Protein AF-A0A061QXU3-F1 (afdb_monomer_lite)

pLDDT: mean 83.81, std 18.17, range [38.38, 96.19]

Sequence (125 aa):
MAELNRQRYVFFTENDQVVSIDQMQPNDPKYVNGDLWGIDKINAPTAWETTTGSDGVVVCVIDTGVDYTHEDLATNMWFNPGETGTDENGNDKSTNGIDDDGNGYIDDVHGINAITGSGDPMDDN

Organism: NCBI:txid582737

Structure (mmCIF, N/CA/C/O backbone):
data_AF-A0A061QXU3-F1
#
_entry.id   AF-A0A061QXU3-F1
#
loop_
_atom_site.group_PDB
_atom_site.id
_atom_site.type_symbol
_atom_site.label_atom_id
_atom_site.label_alt_id
_atom_site.label_comp_id
_atom_site.label_asym_id
_atom_site.label_entity_id
_atom_site.label_seq_id
_atom_site.pdbx_PDB_ins_code
_atom_site.Cartn_x
_atom_site.Cartn_y
_atom_site.Cartn_z
_atom_site.occupancy
_atom_site.B_iso_or_equiv
_atom_site.auth_seq_id
_atom_site.auth_comp_id
_atom_site.auth_asym_id
_atom_site.auth_atom_id
_atom_site.pdbx_PDB_model_num
ATOM 1 N N . MET A 1 1 ? 57.840 15.267 -3.525 1.00 43.97 1 MET A N 1
ATOM 2 C CA . MET A 1 1 ? 58.734 16.395 -3.182 1.00 43.97 1 MET A CA 1
ATOM 3 C C . MET A 1 1 ? 57.850 17.636 -3.223 1.00 43.97 1 MET A C 1
ATOM 5 O O . MET A 1 1 ? 57.335 17.897 -4.292 1.00 43.97 1 MET A O 1
ATOM 9 N N . ALA A 1 2 ? 57.519 18.371 -2.171 1.00 38.38 2 ALA A N 1
ATOM 10 C CA . ALA A 1 2 ? 58.003 18.466 -0.803 1.00 38.38 2 ALA A CA 1
ATOM 11 C C . ALA A 1 2 ? 56.925 19.209 0.025 1.00 38.38 2 ALA A C 1
ATOM 13 O O . ALA A 1 2 ? 56.128 19.926 -0.568 1.00 38.38 2 ALA A O 1
ATOM 14 N N . GLU A 1 3 ? 56.975 19.048 1.356 1.00 39.56 3 GLU A N 1
ATOM 15 C CA . GLU A 1 3 ? 56.388 19.937 2.389 1.00 39.56 3 GLU A CA 1
ATOM 16 C C . GLU A 1 3 ? 54.842 20.050 2.432 1.00 39.56 3 GLU A C 1
ATOM 18 O O . GLU A 1 3 ? 54.182 20.249 1.431 1.00 39.56 3 GLU A O 1
ATOM 23 N N . LEU A 1 4 ? 54.128 19.911 3.552 1.00 43.03 4 LEU A N 1
ATOM 24 C CA . LEU A 1 4 ? 54.433 20.176 4.954 1.00 43.03 4 LEU A CA 1
ATOM 25 C C . LEU A 1 4 ? 53.676 19.191 5.860 1.00 43.03 4 LEU A C 1
ATOM 27 O O . LEU A 1 4 ? 52.452 19.103 5.838 1.00 43.03 4 LEU A O 1
ATOM 31 N N . ASN A 1 5 ? 54.424 18.532 6.740 1.00 46.28 5 ASN A N 1
ATOM 32 C CA . ASN A 1 5 ? 53.918 17.791 7.887 1.00 46.28 5 ASN A CA 1
ATOM 33 C C . ASN A 1 5 ? 54.100 18.666 9.136 1.00 46.28 5 ASN A C 1
ATOM 35 O O . ASN A 1 5 ? 55.221 18.746 9.643 1.00 46.28 5 ASN A O 1
ATOM 39 N N . ARG A 1 6 ? 53.049 19.362 9.606 1.00 48.66 6 ARG A N 1
ATOM 40 C CA . ARG A 1 6 ? 53.056 19.998 10.942 1.00 48.66 6 ARG A CA 1
ATOM 41 C C . ARG A 1 6 ? 51.694 20.478 11.467 1.00 48.66 6 ARG A C 1
ATOM 43 O O . ARG A 1 6 ? 51.595 21.595 11.958 1.00 48.66 6 ARG A O 1
ATOM 50 N N . GLN A 1 7 ? 50.670 19.624 11.486 1.00 44.69 7 GLN A N 1
ATOM 51 C CA . GLN A 1 7 ? 49.559 19.789 12.436 1.00 44.69 7 GLN A CA 1
ATOM 52 C C . GLN A 1 7 ? 49.122 18.437 13.004 1.00 44.69 7 GLN A C 1
ATOM 54 O O . GLN A 1 7 ? 48.832 17.487 12.287 1.00 44.69 7 GLN A O 1
ATOM 59 N N . ARG A 1 8 ? 49.124 18.351 14.334 1.00 52.28 8 ARG A N 1
ATOM 60 C CA . ARG A 1 8 ? 48.820 17.153 15.120 1.00 52.28 8 ARG A CA 1
ATOM 61 C C . ARG A 1 8 ? 47.299 17.012 15.297 1.00 52.28 8 ARG A C 1
ATOM 63 O O . ARG A 1 8 ? 46.863 17.049 16.431 1.00 52.28 8 ARG A O 1
ATOM 70 N N . TYR A 1 9 ? 46.527 16.924 14.205 1.00 45.25 9 TYR A N 1
ATOM 71 C CA . TYR A 1 9 ? 45.075 16.623 14.189 1.00 45.25 9 TYR A CA 1
ATOM 72 C C . TYR A 1 9 ? 44.587 16.145 12.802 1.00 45.25 9 TYR A C 1
ATOM 74 O O . TYR A 1 9 ? 43.531 16.555 12.338 1.00 45.25 9 TYR A O 1
ATOM 82 N N . VAL A 1 10 ? 45.345 15.291 12.108 1.00 46.50 10 VAL A N 1
ATOM 83 C CA . VAL A 1 10 ? 44.857 14.659 10.866 1.00 46.50 10 VAL A CA 1
ATOM 84 C C . VAL A 1 10 ? 44.747 13.159 11.108 1.00 46.50 10 VAL A C 1
ATOM 86 O O . VAL A 1 10 ? 45.726 12.424 10.992 1.00 46.50 10 VAL A O 1
ATOM 89 N N . PHE A 1 11 ? 43.560 12.719 11.519 1.00 49.88 11 PHE A N 1
ATOM 90 C CA . PHE A 1 11 ? 43.185 11.310 11.531 1.00 49.88 11 PHE A CA 1
ATOM 91 C C . PHE A 1 11 ? 42.543 11.029 10.173 1.00 49.88 11 PHE A C 1
ATOM 93 O O . PHE A 1 11 ? 41.385 11.352 9.979 1.00 49.88 11 PHE A O 1
ATOM 100 N N . PHE A 1 12 ? 43.358 10.502 9.255 1.00 53.59 12 PHE A N 1
ATOM 101 C CA . PHE A 1 12 ? 43.073 10.161 7.854 1.00 53.59 12 PHE A CA 1
ATOM 102 C C . PHE A 1 12 ? 42.629 11.311 6.920 1.00 53.59 12 PHE A C 1
ATOM 104 O O . PHE A 1 12 ? 42.069 12.323 7.322 1.00 53.59 12 PHE A O 1
ATOM 111 N N . THR A 1 13 ? 42.975 11.166 5.642 1.00 46.00 13 THR A N 1
ATOM 112 C CA . THR A 1 13 ? 42.437 11.943 4.519 1.00 46.00 13 THR A CA 1
ATOM 113 C C . THR A 1 13 ? 41.757 10.922 3.622 1.00 46.00 13 THR A C 1
ATOM 115 O O . THR A 1 13 ? 42.398 9.982 3.153 1.00 46.00 13 THR A O 1
ATOM 118 N N . GLU A 1 14 ? 40.449 11.063 3.450 1.00 54.66 14 GLU A N 1
ATOM 119 C CA . GLU A 1 14 ? 39.708 10.416 2.371 1.00 54.66 14 GLU A CA 1
ATOM 120 C C . GLU A 1 14 ? 40.027 11.143 1.066 1.00 54.66 14 GLU A C 1
ATOM 122 O O . GLU A 1 14 ? 40.187 12.366 1.049 1.00 54.66 14 GLU A O 1
ATOM 127 N N . ASN A 1 15 ? 40.164 10.387 -0.023 1.00 55.31 15 ASN A N 1
ATOM 128 C CA . ASN A 1 15 ? 40.096 10.985 -1.349 1.00 55.31 15 ASN A CA 1
ATOM 129 C C . ASN A 1 15 ? 38.658 11.437 -1.582 1.00 55.31 15 ASN A C 1
ATOM 131 O O . ASN A 1 15 ? 37.737 10.649 -1.367 1.00 55.31 15 ASN A O 1
ATOM 135 N N . ASP A 1 16 ? 38.501 12.663 -2.071 1.00 43.09 16 ASP A N 1
ATOM 136 C CA . ASP A 1 16 ? 37.228 13.181 -2.556 1.00 43.09 16 ASP A CA 1
ATOM 137 C C . ASP A 1 16 ? 36.694 12.229 -3.634 1.00 43.09 16 ASP A C 1
ATOM 139 O O . ASP A 1 16 ? 37.295 12.055 -4.701 1.00 43.09 16 ASP A O 1
ATOM 143 N N . GLN A 1 17 ? 35.628 11.505 -3.303 1.00 47.97 17 GLN A N 1
ATOM 144 C CA . GLN A 1 17 ? 34.941 10.657 -4.260 1.00 47.97 17 GLN A CA 1
ATOM 145 C C . GLN A 1 17 ? 34.064 11.589 -5.086 1.00 47.97 17 GLN A C 1
ATOM 147 O O . GLN A 1 17 ? 33.137 12.203 -4.563 1.00 47.97 17 GLN A O 1
ATOM 152 N N . VAL A 1 18 ? 34.332 11.677 -6.389 1.00 46.84 18 VAL A N 1
ATOM 153 C CA . VAL A 1 18 ? 33.331 12.201 -7.316 1.00 46.84 18 VAL A CA 1
ATOM 154 C C . VAL A 1 18 ? 32.140 11.255 -7.222 1.00 46.84 18 VAL A C 1
ATOM 156 O O . VAL A 1 18 ? 32.175 10.158 -7.777 1.00 46.84 18 VAL A O 1
ATOM 159 N N . VAL A 1 19 ? 31.106 11.659 -6.487 1.00 46.25 19 VAL A N 1
ATOM 160 C CA . VAL A 1 19 ? 29.805 10.998 -6.534 1.00 46.25 19 VAL A CA 1
ATOM 161 C C . VAL A 1 19 ? 29.275 11.275 -7.933 1.00 46.25 19 VAL A C 1
ATOM 163 O O . VAL A 1 19 ? 28.827 12.380 -8.243 1.00 46.25 19 VAL A O 1
ATOM 166 N N . SER A 1 20 ? 29.429 10.301 -8.829 1.00 44.97 20 SER A N 1
ATOM 167 C CA . SER A 1 20 ? 28.693 10.307 -10.084 1.00 44.97 20 SER A CA 1
ATOM 168 C C . SER A 1 20 ? 27.220 10.368 -9.723 1.00 44.97 20 SER A C 1
ATOM 170 O O . SER A 1 20 ? 26.795 9.598 -8.864 1.00 44.97 20 SER A O 1
ATOM 172 N N . ILE A 1 21 ? 26.472 11.277 -10.353 1.00 43.22 21 ILE A N 1
ATOM 173 C CA . ILE A 1 21 ? 25.007 11.264 -10.333 1.00 43.22 21 ILE A CA 1
ATOM 174 C C . ILE A 1 21 ? 24.547 9.811 -10.425 1.00 43.22 21 ILE A C 1
ATOM 176 O O . ILE A 1 21 ? 24.875 9.125 -11.395 1.00 43.22 21 ILE A O 1
ATOM 180 N N . ASP A 1 22 ? 23.940 9.337 -9.342 1.00 48.66 22 ASP A N 1
ATOM 181 C CA . ASP A 1 22 ? 23.573 7.944 -9.155 1.00 48.66 22 ASP A CA 1
ATOM 182 C C . ASP A 1 22 ? 22.741 7.552 -10.373 1.00 48.66 22 ASP A C 1
ATOM 184 O O . ASP A 1 22 ? 21.663 8.101 -10.615 1.00 48.66 22 ASP A O 1
ATOM 188 N N . GLN A 1 23 ? 23.300 6.705 -11.238 1.00 51.69 23 GLN A N 1
ATOM 189 C CA . GLN A 1 23 ? 22.469 6.027 -12.213 1.00 51.69 23 GLN A CA 1
ATOM 190 C C . GLN A 1 23 ? 21.498 5.258 -11.337 1.00 51.69 23 GLN A C 1
ATOM 192 O O . GLN A 1 23 ? 21.939 4.396 -10.584 1.00 51.69 23 GLN A O 1
ATOM 197 N N . MET A 1 24 ? 20.223 5.634 -11.362 1.00 61.75 24 MET A N 1
ATOM 198 C CA . MET A 1 24 ? 19.187 4.972 -10.591 1.00 61.75 24 MET A CA 1
ATOM 199 C C . MET A 1 24 ? 19.123 3.516 -11.064 1.00 61.75 24 MET A C 1
ATOM 201 O O . MET A 1 24 ? 18.480 3.182 -12.058 1.00 61.75 24 MET A O 1
ATOM 205 N N . GLN A 1 25 ? 19.918 2.668 -10.428 1.00 72.75 25 GLN A N 1
ATOM 206 C CA . GLN A 1 25 ? 20.113 1.275 -10.778 1.00 72.75 25 GLN A CA 1
ATOM 207 C C . GLN A 1 25 ? 19.682 0.472 -9.559 1.00 72.75 25 GLN A C 1
ATOM 209 O O . GLN A 1 25 ? 20.271 0.645 -8.489 1.00 72.75 25 GLN A O 1
ATOM 214 N N . PRO A 1 26 ? 18.647 -0.375 -9.689 1.00 86.25 26 PRO A N 1
ATOM 215 C CA . PRO A 1 26 ? 18.225 -1.233 -8.597 1.00 86.25 26 PRO A CA 1
ATOM 216 C C . PRO A 1 26 ? 19.406 -2.048 -8.064 1.00 86.25 26 PRO A C 1
ATOM 218 O O . PRO A 1 26 ? 20.154 -2.664 -8.824 1.00 86.25 26 PRO A O 1
ATOM 221 N N . ASN A 1 27 ? 19.565 -2.046 -6.746 1.00 90.06 27 ASN A N 1
ATOM 222 C CA . ASN A 1 27 ? 20.604 -2.793 -6.039 1.00 90.06 27 ASN A CA 1
ATOM 223 C C . ASN A 1 27 ? 20.149 -4.207 -5.632 1.00 90.06 27 ASN A C 1
ATOM 225 O O . ASN A 1 27 ? 20.910 -4.927 -4.984 1.00 90.06 27 ASN A O 1
ATOM 229 N N . ASP A 1 28 ? 18.934 -4.607 -6.013 1.00 90.31 28 ASP A N 1
ATOM 230 C CA . ASP A 1 28 ? 18.402 -5.945 -5.778 1.00 90.31 28 ASP A CA 1
ATOM 231 C C . ASP A 1 28 ? 19.288 -7.013 -6.465 1.00 90.31 28 ASP A C 1
ATOM 233 O O . ASP A 1 28 ? 19.541 -6.925 -7.674 1.00 90.31 28 ASP A O 1
ATOM 237 N N . PRO A 1 29 ? 19.764 -8.052 -5.748 1.00 93.88 29 PRO A N 1
ATOM 238 C CA . PRO A 1 29 ? 20.645 -9.067 -6.327 1.00 93.88 29 PRO A CA 1
ATOM 239 C C . PRO A 1 29 ? 20.055 -9.827 -7.524 1.00 93.88 29 PRO A C 1
ATOM 241 O O . PRO A 1 29 ? 20.804 -10.218 -8.420 1.00 93.88 29 PRO A O 1
ATOM 244 N N . LYS A 1 30 ? 18.736 -10.054 -7.563 1.00 93.69 30 LYS A N 1
ATOM 245 C CA . LYS A 1 30 ? 18.045 -10.725 -8.678 1.00 93.69 30 LYS A CA 1
ATOM 246 C C . LYS A 1 30 ? 17.883 -9.794 -9.874 1.00 93.69 30 LYS A C 1
ATOM 248 O O . LYS A 1 30 ? 17.915 -10.269 -11.009 1.00 93.69 30 LYS A O 1
ATOM 253 N N . TYR A 1 31 ? 17.753 -8.488 -9.647 1.00 91.44 31 TYR A N 1
ATOM 254 C CA . TYR A 1 31 ? 17.865 -7.506 -10.724 1.00 91.44 31 TYR A CA 1
ATOM 255 C C . TYR A 1 31 ? 19.283 -7.514 -11.315 1.00 91.44 31 TYR A C 1
ATOM 257 O O . TYR A 1 31 ? 19.451 -7.726 -12.514 1.00 91.44 31 TYR A O 1
ATOM 265 N N . VAL A 1 32 ? 20.309 -7.382 -10.467 1.00 91.50 32 VAL A N 1
ATOM 266 C CA . VAL A 1 32 ? 21.722 -7.304 -10.887 1.00 91.50 32 VAL A CA 1
ATOM 267 C C . VAL A 1 32 ? 22.188 -8.568 -11.618 1.00 91.50 32 VAL A C 1
ATOM 269 O O . VAL A 1 32 ? 22.941 -8.479 -12.587 1.00 91.50 32 VAL A O 1
ATOM 272 N N . ASN A 1 33 ? 21.727 -9.746 -11.193 1.00 93.12 33 ASN A N 1
ATOM 273 C CA . ASN A 1 33 ? 22.070 -11.017 -11.837 1.00 93.12 33 ASN A CA 1
ATOM 274 C C . ASN A 1 33 ? 21.201 -11.345 -13.069 1.00 93.12 33 ASN A C 1
ATOM 276 O O . ASN A 1 33 ? 21.457 -12.351 -13.732 1.00 93.12 33 ASN A O 1
ATOM 280 N N . GLY A 1 34 ?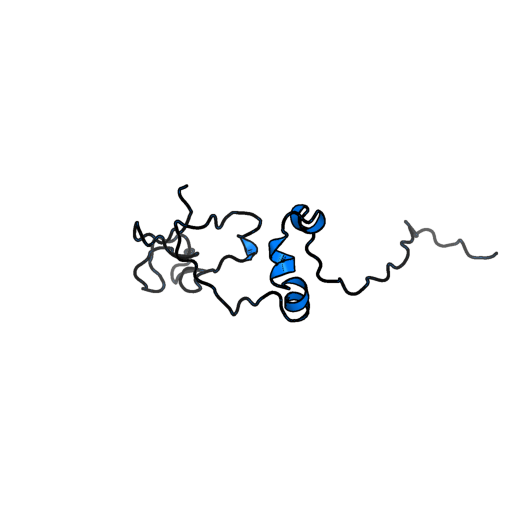 20.211 -10.508 -13.405 1.00 90.50 34 GLY A N 1
ATOM 281 C CA . GLY A 1 34 ? 19.369 -10.655 -14.598 1.00 90.50 34 GLY A CA 1
ATOM 282 C C . GLY A 1 34 ? 18.211 -11.654 -14.472 1.00 90.50 34 GLY A C 1
ATOM 283 O O . GLY A 1 34 ? 17.591 -11.996 -15.480 1.00 90.50 34 GLY A O 1
ATOM 284 N N . ASP A 1 35 ? 17.886 -12.109 -13.260 1.00 95.62 35 ASP A N 1
ATOM 285 C CA . ASP A 1 35 ? 16.768 -13.031 -13.013 1.00 95.62 35 ASP A CA 1
ATOM 286 C C . ASP A 1 35 ? 15.409 -12.342 -13.236 1.00 95.62 35 ASP A C 1
ATOM 288 O O . ASP A 1 35 ? 14.440 -12.969 -13.676 1.00 95.62 35 ASP A O 1
ATOM 292 N N . LEU A 1 36 ? 15.339 -11.026 -13.002 1.00 92.00 36 LEU A N 1
ATOM 293 C CA . LEU A 1 36 ? 14.149 -10.195 -13.223 1.00 92.00 36 LEU A CA 1
ATOM 294 C C . LEU A 1 36 ? 14.000 -9.752 -14.690 1.00 92.00 36 LEU A C 1
ATOM 296 O O . LEU A 1 36 ? 13.749 -8.584 -14.985 1.00 92.00 36 LEU A O 1
ATOM 300 N N . TRP A 1 37 ? 14.112 -10.699 -15.625 1.00 93.56 37 TRP A N 1
ATOM 301 C CA . TRP A 1 37 ? 14.121 -10.459 -17.078 1.00 93.56 37 TRP A CA 1
ATOM 302 C C . TRP A 1 37 ? 12.952 -9.603 -17.597 1.00 93.56 37 TRP A C 1
ATOM 304 O O . TRP A 1 37 ? 13.075 -8.940 -18.627 1.00 93.56 37 TRP A O 1
ATOM 314 N N . GLY A 1 38 ? 11.799 -9.638 -16.920 1.00 94.81 38 GLY A N 1
ATOM 315 C CA . GLY A 1 38 ? 10.599 -8.898 -17.307 1.00 94.81 38 GLY A CA 1
ATOM 316 C C . GLY A 1 38 ? 10.745 -7.380 -17.182 1.00 94.81 38 GLY A C 1
ATOM 317 O O . GLY A 1 38 ? 10.157 -6.659 -17.985 1.00 94.81 38 GLY A O 1
ATOM 318 N N . ILE A 1 39 ? 11.562 -6.903 -16.238 1.00 93.44 39 ILE A N 1
ATOM 319 C CA . ILE A 1 39 ? 11.774 -5.472 -15.966 1.00 93.44 39 ILE A CA 1
ATOM 320 C C . ILE A 1 39 ? 12.410 -4.779 -17.180 1.00 93.44 39 ILE A C 1
ATOM 322 O O . ILE A 1 39 ? 11.933 -3.734 -17.632 1.00 93.44 39 ILE A O 1
ATOM 326 N N . ASP A 1 40 ? 13.403 -5.424 -17.793 1.00 90.94 40 ASP A N 1
ATOM 327 C CA . ASP A 1 40 ? 14.025 -4.936 -19.025 1.00 90.94 40 ASP A CA 1
ATOM 328 C C . ASP A 1 40 ? 13.073 -5.024 -20.223 1.00 90.94 40 ASP A C 1
ATOM 330 O O . ASP A 1 40 ? 13.055 -4.141 -21.079 1.00 90.94 40 ASP A O 1
ATOM 334 N N . LYS A 1 41 ? 12.239 -6.072 -20.303 1.00 95.88 41 LYS A N 1
ATOM 335 C CA . LYS A 1 41 ? 11.310 -6.259 -21.434 1.00 95.88 41 LYS A CA 1
ATOM 336 C C . LYS A 1 41 ? 10.241 -5.180 -21.532 1.00 95.88 41 LYS A C 1
ATOM 338 O O . LYS A 1 41 ? 9.775 -4.916 -22.640 1.00 95.88 41 LYS A O 1
ATOM 343 N N . ILE A 1 42 ? 9.868 -4.571 -20.411 1.00 95.81 42 ILE A N 1
ATOM 344 C CA . ILE A 1 42 ? 8.922 -3.450 -20.376 1.00 95.81 42 ILE A CA 1
ATOM 345 C C . ILE A 1 42 ? 9.618 -2.080 -20.440 1.00 95.81 42 ILE A C 1
ATOM 347 O O . ILE A 1 42 ? 8.941 -1.060 -20.357 1.00 95.81 42 ILE A O 1
ATOM 351 N N . ASN A 1 43 ? 10.946 -2.044 -20.620 1.00 93.56 43 ASN A N 1
ATOM 352 C CA . ASN A 1 43 ? 11.776 -0.834 -20.588 1.00 93.56 43 ASN A CA 1
ATOM 353 C C . ASN A 1 43 ? 11.607 -0.006 -19.296 1.00 93.56 43 ASN A C 1
ATOM 355 O O . ASN A 1 43 ? 11.649 1.226 -19.342 1.00 93.56 43 ASN A O 1
ATOM 359 N N . ALA A 1 44 ? 11.428 -0.661 -18.142 1.00 93.12 44 ALA A N 1
ATOM 360 C CA . ALA A 1 44 ? 11.281 0.042 -16.867 1.00 93.12 44 ALA A CA 1
ATOM 361 C C . ALA A 1 44 ? 12.482 0.947 -16.520 1.00 93.12 44 ALA A C 1
ATOM 363 O O . ALA A 1 44 ? 12.233 2.072 -16.089 1.00 93.12 44 ALA A O 1
ATOM 364 N N . PRO A 1 45 ? 13.755 0.562 -16.775 1.00 91.88 45 PRO A N 1
ATOM 365 C CA . PRO A 1 45 ? 14.893 1.426 -16.449 1.00 91.88 45 PRO A CA 1
ATOM 366 C C . PRO A 1 45 ? 14.837 2.792 -17.143 1.00 91.88 45 PRO A C 1
ATOM 368 O O . PRO A 1 45 ? 15.082 3.816 -16.515 1.00 91.88 45 PRO A O 1
ATOM 371 N N . THR A 1 46 ? 14.418 2.832 -18.411 1.00 92.12 46 THR A N 1
ATOM 372 C CA . THR A 1 46 ? 14.219 4.095 -19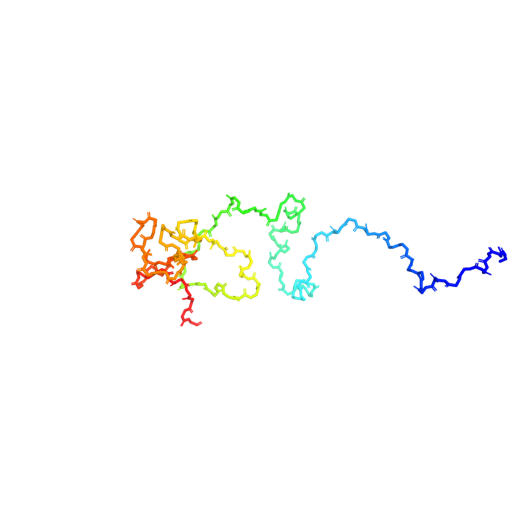.139 1.00 92.12 46 THR A CA 1
ATOM 373 C C . THR A 1 46 ? 13.065 4.917 -18.559 1.00 92.12 46 THR A C 1
ATOM 375 O O . THR A 1 46 ? 13.128 6.143 -18.542 1.00 92.12 46 THR A O 1
ATOM 378 N N . ALA A 1 47 ? 12.003 4.272 -18.067 1.00 90.88 47 ALA A N 1
ATOM 379 C CA . ALA A 1 47 ? 10.906 4.977 -17.404 1.00 90.88 47 ALA A CA 1
ATOM 380 C C . ALA A 1 47 ? 11.351 5.597 -16.067 1.00 90.88 47 ALA A C 1
ATOM 382 O O . ALA A 1 47 ? 10.975 6.730 -15.765 1.00 90.88 47 ALA A O 1
ATOM 383 N N . TRP A 1 48 ? 12.201 4.900 -15.309 1.00 93.12 48 TRP A N 1
ATOM 384 C CA . TRP A 1 48 ? 12.737 5.371 -14.031 1.00 93.12 48 TRP A CA 1
ATOM 385 C C . TRP A 1 48 ? 13.655 6.589 -14.147 1.00 93.12 48 TRP A C 1
ATOM 387 O O . TRP A 1 48 ? 13.690 7.401 -13.227 1.00 93.12 48 TRP A O 1
ATOM 397 N N . GLU A 1 49 ? 14.296 6.805 -15.301 1.00 91.31 49 GLU A N 1
ATOM 398 C CA . GLU A 1 49 ? 14.981 8.075 -15.600 1.00 91.31 49 GLU A CA 1
ATOM 399 C C . GLU A 1 49 ? 14.018 9.278 -15.627 1.00 91.31 49 GLU A C 1
ATOM 401 O O . GLU A 1 49 ? 14.443 10.419 -15.443 1.00 91.31 49 GLU A O 1
ATOM 406 N N . THR A 1 50 ? 12.721 9.041 -15.860 1.00 92.62 50 THR A N 1
ATOM 407 C CA . THR A 1 50 ? 11.678 10.078 -15.844 1.00 92.62 50 THR A CA 1
ATOM 408 C C . THR A 1 50 ? 11.001 10.187 -14.478 1.00 92.62 50 THR A C 1
ATOM 410 O O . THR A 1 50 ? 10.822 11.291 -13.966 1.00 92.62 50 THR A O 1
ATOM 413 N N . THR A 1 51 ? 10.572 9.065 -13.897 1.00 91.56 51 THR A N 1
ATOM 414 C CA . THR A 1 51 ? 9.944 9.019 -12.569 1.00 91.56 51 THR A CA 1
ATOM 415 C C . THR A 1 51 ? 9.940 7.600 -12.011 1.00 91.56 51 THR A C 1
ATOM 417 O O . THR A 1 51 ? 9.833 6.621 -12.747 1.00 91.56 51 THR A O 1
ATOM 420 N N . THR A 1 52 ? 9.990 7.495 -10.689 1.00 90.62 52 THR A N 1
ATOM 421 C CA . THR A 1 52 ? 9.937 6.235 -9.937 1.00 90.62 52 THR A CA 1
ATOM 422 C C . THR A 1 52 ? 8.579 6.019 -9.279 1.00 90.62 52 THR A C 1
ATOM 424 O O . THR A 1 52 ? 8.397 5.048 -8.554 1.00 90.62 52 THR A O 1
ATOM 427 N N . GLY A 1 53 ? 7.643 6.945 -9.502 1.00 90.38 53 GLY A N 1
ATOM 428 C CA . GLY A 1 53 ? 6.404 7.063 -8.748 1.00 90.38 53 GLY A CA 1
ATOM 429 C C . GLY A 1 53 ? 6.322 8.372 -7.962 1.00 90.38 53 GLY A C 1
ATOM 430 O O . GLY A 1 53 ? 7.180 9.253 -8.059 1.00 90.38 53 GLY A O 1
ATOM 431 N N . SER A 1 54 ? 5.229 8.511 -7.221 1.00 92.25 54 SER A N 1
ATOM 432 C CA . SER A 1 54 ? 4.941 9.628 -6.325 1.00 92.25 54 SER A CA 1
ATOM 433 C C . SER A 1 54 ? 3.888 9.183 -5.319 1.00 92.25 54 SER A C 1
ATOM 435 O O . SER A 1 54 ? 2.927 8.530 -5.718 1.00 92.25 54 SER A O 1
ATOM 437 N N . ASP A 1 55 ? 3.995 9.639 -4.071 1.00 90.25 55 ASP A N 1
ATOM 438 C CA . ASP A 1 55 ? 2.983 9.409 -3.026 1.00 90.25 55 ASP A CA 1
ATOM 439 C C . ASP A 1 55 ? 1.595 9.972 -3.396 1.00 90.25 55 ASP A C 1
ATOM 441 O O . ASP A 1 55 ? 0.583 9.612 -2.802 1.00 90.25 55 ASP A O 1
ATOM 445 N N . GLY A 1 56 ? 1.520 10.856 -4.402 1.00 92.75 56 GLY A N 1
ATOM 446 C CA . GLY A 1 56 ? 0.260 11.358 -4.953 1.00 92.75 56 GLY A CA 1
ATOM 447 C C . GLY A 1 56 ? -0.465 10.377 -5.884 1.00 92.75 56 GLY A C 1
ATOM 448 O O . GLY A 1 56 ? -1.591 10.660 -6.294 1.00 92.75 56 GLY A O 1
ATOM 449 N N . VAL A 1 57 ? 0.161 9.253 -6.249 1.00 93.62 57 VAL A N 1
ATOM 450 C CA . VAL A 1 57 ? -0.435 8.206 -7.087 1.00 93.62 57 VAL A CA 1
ATOM 451 C C . VAL A 1 57 ? -0.596 6.941 -6.255 1.00 93.62 57 VAL A C 1
ATOM 453 O O . VAL A 1 57 ? 0.360 6.210 -6.026 1.00 93.62 57 VAL A O 1
ATOM 456 N N . VAL A 1 58 ? -1.832 6.662 -5.847 1.00 93.81 58 VAL A N 1
ATOM 457 C CA . VAL A 1 58 ? -2.184 5.452 -5.096 1.00 93.81 58 VAL A CA 1
ATOM 458 C C . VAL A 1 58 ? -2.746 4.405 -6.056 1.00 93.81 58 VAL A C 1
ATOM 460 O O . VAL A 1 58 ? -3.650 4.697 -6.842 1.00 93.81 58 VAL A O 1
ATOM 463 N N . VAL A 1 59 ? -2.215 3.183 -5.994 1.00 93.44 59 VAL A N 1
ATOM 464 C CA . VAL A 1 59 ? -2.680 2.039 -6.790 1.00 93.44 59 VAL A CA 1
ATOM 465 C C . VAL A 1 59 ? -3.369 1.042 -5.865 1.00 93.44 59 VAL A C 1
ATOM 467 O O . VAL A 1 59 ? -2.748 0.514 -4.951 1.00 93.44 59 VAL A O 1
ATOM 470 N N . CYS A 1 60 ? -4.650 0.771 -6.114 1.00 92.38 60 CYS A N 1
ATOM 471 C CA . CYS A 1 60 ? -5.408 -0.239 -5.378 1.00 92.38 60 CYS A CA 1
ATOM 472 C C . CYS A 1 60 ? -5.239 -1.612 -6.043 1.00 92.38 60 CYS A C 1
ATOM 474 O O . CYS A 1 60 ? -5.521 -1.765 -7.236 1.00 92.38 60 CYS A O 1
ATOM 476 N N . VAL A 1 61 ? -4.792 -2.599 -5.265 1.00 93.12 61 VAL A N 1
ATOM 477 C CA . VAL A 1 61 ? -4.677 -4.001 -5.681 1.00 93.12 61 VAL A CA 1
ATOM 478 C C . VAL A 1 61 ? -5.836 -4.780 -5.063 1.00 93.12 61 VAL A C 1
ATOM 480 O O . VAL A 1 61 ? -6.005 -4.775 -3.850 1.00 93.12 61 VAL A O 1
ATOM 483 N N . ILE A 1 62 ? -6.647 -5.426 -5.904 1.00 91.25 62 ILE A N 1
ATOM 484 C CA . ILE A 1 62 ? -7.772 -6.265 -5.470 1.00 91.25 62 ILE A CA 1
ATOM 485 C C . ILE A 1 62 ? -7.351 -7.726 -5.647 1.00 91.25 62 ILE A C 1
ATOM 487 O O . ILE A 1 62 ? -7.468 -8.267 -6.747 1.00 91.25 62 ILE A O 1
ATOM 491 N N . ASP A 1 63 ? -6.840 -8.330 -4.577 1.00 89.25 63 ASP A N 1
ATOM 492 C CA . ASP A 1 63 ? -6.334 -9.710 -4.536 1.00 89.25 63 ASP A CA 1
ATOM 493 C C . ASP A 1 63 ? -6.648 -10.355 -3.163 1.00 89.25 63 ASP A C 1
ATOM 495 O O . ASP A 1 63 ? -7.557 -9.886 -2.474 1.00 89.25 63 ASP A O 1
ATOM 499 N N . THR A 1 64 ? -5.959 -11.430 -2.767 1.00 89.62 64 THR A N 1
ATOM 500 C CA . THR A 1 64 ? -6.157 -12.113 -1.469 1.00 89.62 64 THR A CA 1
ATOM 501 C C . THR A 1 64 ? -5.757 -11.265 -0.267 1.00 89.62 64 THR A C 1
ATOM 503 O O . THR A 1 64 ? -6.357 -11.391 0.796 1.00 89.62 64 THR A O 1
ATOM 506 N N . GLY A 1 65 ? -4.797 -10.368 -0.454 1.00 91.06 65 GLY A N 1
ATOM 507 C CA . GLY A 1 65 ? -4.286 -9.485 0.579 1.00 91.06 65 GLY A CA 1
ATOM 508 C C . GLY A 1 65 ? -2.901 -8.976 0.212 1.00 91.06 65 GLY A C 1
ATOM 509 O O . GLY A 1 65 ? -2.432 -9.134 -0.919 1.00 91.06 65 GLY A O 1
ATOM 510 N N . VAL A 1 66 ? -2.247 -8.345 1.177 1.00 93.31 66 VAL A N 1
ATOM 511 C CA . VAL A 1 66 ? -0.863 -7.891 1.070 1.00 93.31 66 VAL A CA 1
ATOM 512 C C . VAL A 1 66 ? -0.174 -8.026 2.419 1.00 93.31 66 VAL A C 1
ATOM 514 O O . VAL A 1 66 ? -0.706 -7.601 3.443 1.00 93.31 66 VAL A O 1
ATOM 517 N N . ASP A 1 67 ? 1.043 -8.567 2.427 1.00 93.88 67 ASP A N 1
ATOM 518 C CA . ASP A 1 67 ? 1.922 -8.432 3.587 1.00 93.88 67 ASP A CA 1
ATOM 519 C C . ASP A 1 67 ? 2.471 -7.003 3.642 1.00 93.88 67 ASP A C 1
ATOM 521 O O . ASP A 1 67 ? 3.530 -6.681 3.095 1.00 93.88 67 ASP A O 1
ATOM 525 N N . TYR A 1 68 ? 1.728 -6.128 4.316 1.00 92.25 68 TYR A N 1
ATOM 526 C CA . TYR A 1 68 ? 2.110 -4.731 4.507 1.00 92.25 68 TYR A CA 1
ATOM 527 C C . TYR A 1 68 ? 3.321 -4.557 5.442 1.00 92.25 68 TYR A C 1
ATOM 529 O O . TYR A 1 68 ? 3.814 -3.440 5.599 1.00 92.25 68 TYR A O 1
ATOM 537 N N . THR A 1 69 ? 3.827 -5.640 6.049 1.00 94.81 69 THR A N 1
ATOM 538 C CA . THR A 1 69 ? 5.047 -5.640 6.871 1.00 94.81 69 THR A CA 1
ATOM 539 C C . THR A 1 69 ? 6.294 -6.105 6.114 1.00 94.81 69 THR A C 1
ATOM 541 O O . THR A 1 69 ? 7.404 -5.970 6.635 1.00 94.81 69 THR A O 1
ATOM 544 N N . HIS A 1 70 ? 6.142 -6.597 4.881 1.00 94.88 70 HIS A N 1
ATOM 545 C CA . HIS A 1 70 ? 7.252 -7.052 4.047 1.00 94.88 70 HIS A CA 1
ATOM 546 C C . HIS A 1 70 ? 8.228 -5.908 3.734 1.00 94.88 70 HIS A C 1
ATOM 548 O O . HIS A 1 70 ? 7.814 -4.823 3.327 1.00 94.88 70 HIS A O 1
ATOM 554 N N . GLU A 1 71 ? 9.537 -6.149 3.851 1.00 94.88 71 GLU A N 1
ATOM 555 C CA . GLU A 1 71 ? 10.567 -5.103 3.723 1.00 94.88 71 GLU A CA 1
ATOM 556 C C . GLU A 1 71 ? 10.555 -4.372 2.367 1.00 94.88 71 GLU A C 1
ATOM 558 O O . GLU A 1 71 ? 10.710 -3.152 2.329 1.00 94.88 71 GLU A O 1
ATOM 563 N N . ASP A 1 72 ? 10.280 -5.092 1.275 1.00 92.56 72 ASP A N 1
ATOM 564 C CA . ASP A 1 72 ? 10.165 -4.511 -0.075 1.00 92.56 72 ASP A CA 1
ATOM 565 C C . ASP A 1 72 ? 8.861 -3.724 -0.324 1.00 92.56 72 ASP A C 1
ATOM 567 O O . ASP A 1 72 ? 8.761 -3.000 -1.318 1.00 92.56 72 ASP A O 1
ATOM 571 N N . LEU A 1 73 ? 7.846 -3.863 0.540 1.00 93.38 73 LEU A N 1
ATOM 572 C CA . LEU A 1 73 ? 6.511 -3.281 0.332 1.00 93.38 73 LEU A CA 1
ATOM 573 C C . LEU A 1 73 ? 6.148 -2.219 1.367 1.00 93.38 73 LEU A C 1
ATOM 575 O O . LEU A 1 73 ? 5.530 -1.222 1.004 1.00 93.38 73 LEU A O 1
ATOM 579 N N . ALA A 1 74 ? 6.550 -2.398 2.627 1.00 94.25 74 ALA A N 1
ATOM 580 C CA . ALA A 1 74 ? 6.112 -1.593 3.767 1.00 94.25 74 ALA A CA 1
ATOM 581 C C . ALA A 1 74 ? 6.325 -0.084 3.570 1.00 94.25 74 ALA A C 1
ATOM 583 O O . ALA A 1 74 ? 5.517 0.728 4.010 1.00 94.25 74 ALA A O 1
ATOM 584 N N . THR A 1 75 ? 7.394 0.306 2.872 1.00 93.81 75 THR A N 1
ATOM 585 C CA . THR A 1 75 ? 7.704 1.715 2.584 1.00 93.81 75 THR A CA 1
ATOM 586 C C . THR A 1 75 ? 6.801 2.339 1.521 1.00 93.81 75 THR A C 1
ATOM 588 O O . THR A 1 75 ? 6.681 3.559 1.480 1.00 93.81 75 THR A O 1
ATOM 591 N N . ASN A 1 76 ? 6.163 1.518 0.685 1.00 94.25 76 ASN A N 1
ATOM 592 C CA . ASN A 1 76 ? 5.264 1.932 -0.391 1.00 94.25 76 ASN A CA 1
ATOM 593 C C . ASN A 1 76 ? 3.783 1.700 -0.046 1.00 94.25 76 ASN A C 1
ATOM 595 O O . ASN A 1 76 ? 2.912 1.974 -0.874 1.00 94.25 76 ASN A O 1
ATOM 599 N N . MET A 1 77 ? 3.484 1.181 1.150 1.00 95.38 77 MET A N 1
ATOM 600 C CA . MET A 1 77 ? 2.110 0.967 1.585 1.00 95.38 77 MET A CA 1
ATOM 601 C C . MET A 1 77 ? 1.398 2.298 1.802 1.00 95.38 77 MET A C 1
ATOM 603 O O . MET A 1 77 ? 1.908 3.209 2.456 1.00 95.38 77 MET A O 1
ATOM 607 N N . TRP A 1 78 ? 0.190 2.397 1.253 1.00 95.00 78 TRP A N 1
ATOM 608 C CA . TRP A 1 78 ? -0.674 3.539 1.500 1.00 95.00 78 TRP A CA 1
ATOM 609 C C . TRP A 1 78 ? -1.150 3.543 2.958 1.00 95.00 78 TRP A C 1
ATOM 611 O O . TRP A 1 78 ? -1.357 2.487 3.559 1.00 95.00 78 TRP A O 1
ATOM 621 N N . PHE A 1 79 ? -1.319 4.747 3.501 1.00 94.50 79 PHE A N 1
ATOM 622 C CA . PHE A 1 79 ? -1.882 4.989 4.823 1.00 94.50 79 PHE A CA 1
ATOM 623 C C . PHE A 1 79 ? -3.161 5.799 4.677 1.00 94.50 79 PHE A C 1
ATOM 625 O O . PHE A 1 79 ? -3.130 6.863 4.050 1.00 94.50 79 PHE A O 1
ATOM 632 N N . ASN A 1 80 ? -4.249 5.337 5.292 1.00 94.62 80 ASN A N 1
ATOM 633 C CA . ASN A 1 80 ? -5.499 6.074 5.345 1.00 94.62 80 ASN A CA 1
ATOM 634 C C . ASN A 1 80 ? -5.322 7.340 6.209 1.00 94.62 80 ASN A C 1
ATOM 636 O O . ASN A 1 80 ? -5.124 7.234 7.423 1.00 94.62 80 ASN A O 1
ATOM 640 N N . PRO A 1 81 ? -5.403 8.561 5.637 1.00 93.38 81 PRO A N 1
ATOM 641 C CA . PRO A 1 81 ? -5.336 9.794 6.423 1.00 93.38 81 PRO A CA 1
ATOM 642 C C . PRO A 1 81 ? -6.504 9.934 7.412 1.00 93.38 81 PRO A C 1
ATOM 644 O O . PRO A 1 81 ? -6.422 10.725 8.350 1.00 93.38 81 PRO A O 1
ATOM 647 N N . GLY A 1 82 ? -7.593 9.199 7.174 1.00 94.44 82 GLY A N 1
ATOM 648 C CA . GLY A 1 82 ? -8.752 9.084 8.048 1.00 94.44 82 GLY A CA 1
ATOM 649 C C . GLY A 1 82 ? -8.458 8.337 9.346 1.00 94.44 82 GLY A C 1
ATOM 650 O O . GLY A 1 82 ? -8.816 8.832 10.410 1.00 94.44 82 GLY A O 1
ATOM 651 N N . GLU A 1 83 ? -7.691 7.250 9.267 1.00 95.94 83 GLU A N 1
ATOM 652 C CA . GLU A 1 83 ? -7.386 6.335 10.383 1.00 95.94 83 GLU A CA 1
ATOM 653 C C . GLU A 1 83 ? -5.968 6.519 10.948 1.00 95.94 83 GLU A C 1
ATOM 655 O O . GLU A 1 83 ? -5.460 5.700 11.709 1.00 95.94 83 GLU A O 1
ATOM 660 N N . THR A 1 84 ? -5.271 7.595 10.572 1.00 94.12 84 THR A N 1
ATOM 661 C CA . THR A 1 84 ? -3.927 7.895 11.088 1.00 94.12 84 THR A CA 1
ATOM 662 C C . THR A 1 84 ? -3.890 9.173 11.913 1.00 94.12 84 THR A C 1
ATOM 664 O O . THR A 1 84 ? -4.580 10.158 11.645 1.00 94.12 84 THR A O 1
ATOM 667 N N . GLY A 1 85 ? -3.038 9.170 12.940 1.00 94.62 85 GLY A N 1
ATOM 668 C CA . GLY A 1 85 ? -2.862 10.294 13.854 1.00 94.62 85 GLY A CA 1
ATOM 669 C C . GLY A 1 85 ? -3.595 10.089 15.175 1.00 94.62 85 GLY A C 1
ATOM 670 O O . GLY A 1 85 ? -3.669 8.980 15.692 1.00 94.62 85 GLY A O 1
ATOM 671 N N . THR A 1 86 ? -4.084 11.178 15.762 1.00 95.81 86 THR A N 1
ATOM 672 C CA . THR A 1 86 ? -4.718 11.161 17.085 1.00 95.81 86 THR A CA 1
ATOM 673 C C . THR A 1 86 ? -6.163 11.638 16.986 1.00 95.81 86 THR A C 1
ATOM 675 O O . THR A 1 86 ? -6.432 12.633 16.310 1.00 95.81 86 THR A O 1
ATOM 678 N N . ASP A 1 87 ? -7.078 10.933 17.650 1.00 93.00 87 ASP A N 1
ATOM 679 C CA . ASP A 1 87 ? -8.490 11.300 17.746 1.00 93.00 87 ASP A CA 1
ATOM 680 C C . ASP A 1 87 ? -8.706 12.533 18.655 1.00 93.00 87 ASP A C 1
ATOM 682 O O . ASP A 1 87 ? -7.781 13.079 19.268 1.00 93.00 87 ASP A O 1
ATOM 686 N N . GLU A 1 88 ? -9.958 12.981 18.774 1.00 92.19 88 GLU A N 1
ATOM 687 C CA . GLU A 1 88 ? -10.332 14.119 19.630 1.00 92.19 88 GLU A CA 1
ATOM 688 C C . GLU A 1 88 ? -10.078 13.878 21.133 1.00 92.19 88 GLU A C 1
ATOM 690 O O . GLU A 1 88 ? -9.996 14.829 21.914 1.00 92.19 88 GLU A O 1
ATOM 695 N N . ASN A 1 89 ? -9.947 12.616 21.546 1.00 92.62 89 ASN A N 1
ATOM 696 C CA . ASN A 1 89 ? -9.753 12.186 22.928 1.00 92.62 89 ASN A CA 1
ATOM 697 C C . ASN A 1 89 ? -8.279 11.914 23.274 1.00 92.62 89 ASN A C 1
ATOM 699 O O . ASN A 1 89 ? -7.970 11.652 24.439 1.00 92.62 89 ASN A O 1
ATOM 703 N N . GLY A 1 90 ? -7.367 12.004 22.304 1.00 93.81 90 GLY A N 1
ATOM 704 C CA . GLY A 1 90 ? -5.948 11.717 22.496 1.00 93.81 90 GLY A CA 1
ATOM 705 C C . GLY A 1 90 ? -5.539 10.263 22.230 1.00 93.81 90 GLY A C 1
ATOM 706 O O . GLY A 1 90 ? -4.404 9.911 22.553 1.00 93.81 90 GLY A O 1
ATOM 707 N N . ASN A 1 91 ? -6.417 9.423 21.676 1.00 94.69 91 ASN A N 1
ATOM 708 C CA . ASN A 1 91 ? -6.108 8.039 21.311 1.00 94.69 91 ASN A CA 1
ATOM 709 C C . ASN A 1 91 ? -5.561 7.951 19.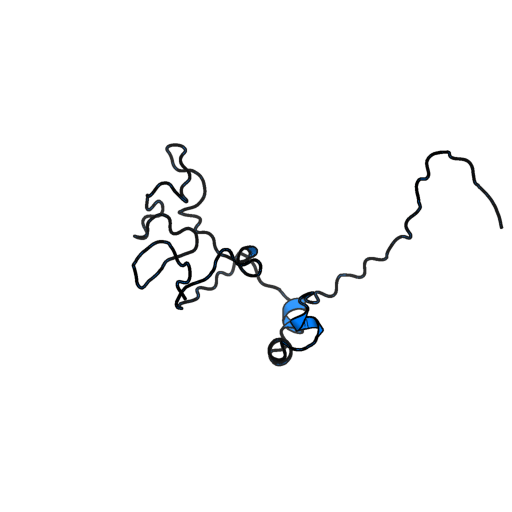884 1.00 94.69 91 ASN A C 1
ATOM 711 O O . ASN A 1 91 ? -5.856 8.794 19.041 1.00 94.69 91 ASN A O 1
ATOM 715 N N . ASP A 1 92 ? -4.766 6.922 19.614 1.00 96.06 92 ASP A N 1
ATOM 716 C CA . ASP A 1 92 ? -4.252 6.638 18.275 1.00 96.06 92 ASP A CA 1
ATOM 717 C C . ASP A 1 92 ? -5.377 6.103 17.378 1.00 96.06 92 ASP A C 1
ATOM 719 O O . ASP A 1 92 ? -5.956 5.065 17.694 1.00 96.06 92 ASP A O 1
ATOM 723 N N . LYS A 1 93 ? -5.665 6.809 16.278 1.00 95.44 93 LYS A N 1
ATOM 724 C CA . LYS A 1 93 ? -6.737 6.464 15.325 1.00 95.44 93 LYS A CA 1
ATOM 725 C C . LYS A 1 93 ? -6.521 5.106 14.661 1.00 95.44 93 LYS A C 1
ATOM 727 O O . LYS A 1 93 ? -7.470 4.447 14.295 1.00 95.44 93 LYS A O 1
ATOM 732 N N . SER A 1 94 ? -5.273 4.648 14.588 1.00 94.06 94 SER A N 1
ATOM 733 C CA . SER A 1 94 ? -4.943 3.363 13.967 1.00 94.06 94 SER A CA 1
ATOM 734 C C . SER A 1 94 ? -5.306 2.144 14.819 1.00 94.06 94 SER A C 1
ATOM 736 O O . SER A 1 94 ? -5.156 1.011 14.366 1.00 94.06 94 SER A O 1
ATOM 738 N N . THR A 1 95 ? -5.666 2.353 16.090 1.00 94.81 95 THR A N 1
ATOM 739 C CA . THR A 1 95 ? -5.887 1.271 17.063 1.00 94.81 95 THR A CA 1
ATOM 740 C C . THR A 1 95 ? -6.972 1.598 18.094 1.00 94.81 95 THR A C 1
ATOM 742 O O . THR A 1 95 ? -7.038 0.955 19.150 1.00 94.81 95 THR A O 1
ATOM 745 N N . ASN A 1 96 ? -7.802 2.617 17.851 1.00 93.81 96 ASN A N 1
ATOM 746 C CA . ASN A 1 96 ? -8.824 3.036 18.813 1.00 93.81 96 ASN A CA 1
ATOM 747 C C . ASN A 1 96 ? -10.105 2.189 18.707 1.00 93.81 96 ASN A C 1
ATOM 749 O O . ASN A 1 96 ? -10.955 2.280 19.601 1.00 93.81 96 ASN A O 1
ATOM 753 N N . GLY A 1 97 ? -10.227 1.334 17.684 1.00 93.69 97 GLY A N 1
ATOM 754 C CA . GLY A 1 97 ? -11.397 0.490 17.466 1.00 93.69 97 GLY A CA 1
ATOM 755 C C . GLY A 1 97 ? -12.606 1.271 16.958 1.00 93.69 97 GLY A C 1
ATOM 756 O O . GLY A 1 97 ? -13.744 0.833 17.166 1.00 93.69 97 GLY A O 1
ATOM 757 N N . ILE A 1 98 ? -12.378 2.437 16.355 1.00 93.94 98 ILE A N 1
ATOM 758 C CA . ILE A 1 98 ? -13.391 3.333 15.803 1.00 93.94 98 ILE A CA 1
ATOM 759 C C . ILE A 1 98 ? -13.170 3.416 14.288 1.00 93.94 98 ILE A C 1
ATOM 761 O O . ILE A 1 98 ? -12.067 3.263 13.794 1.00 93.94 98 ILE A O 1
ATOM 765 N N . ASP A 1 99 ? -14.258 3.589 13.548 1.00 95.38 99 ASP A N 1
ATOM 766 C CA . ASP A 1 99 ? -14.219 4.007 12.145 1.00 95.38 99 ASP A CA 1
ATOM 767 C C . ASP A 1 99 ? -14.231 5.541 12.147 1.00 95.38 99 ASP A C 1
ATOM 769 O O . ASP A 1 99 ? -15.278 6.167 12.366 1.00 95.38 99 ASP A O 1
ATOM 773 N N . ASP A 1 100 ? -13.045 6.139 12.071 1.00 95.31 100 ASP A N 1
ATOM 774 C CA . ASP A 1 100 ? -12.834 7.566 12.272 1.00 95.31 100 ASP A CA 1
ATOM 775 C C . ASP A 1 100 ? -13.138 8.407 11.019 1.00 95.31 100 ASP A C 1
ATOM 777 O O . ASP A 1 100 ? -13.387 9.617 11.130 1.00 95.31 100 ASP A O 1
ATOM 781 N N . ASP A 1 101 ? -13.114 7.802 9.832 1.00 94.62 101 ASP A N 1
ATOM 782 C CA . ASP A 1 101 ? -13.470 8.448 8.565 1.00 94.62 101 ASP A CA 1
ATOM 783 C C . ASP A 1 101 ? -14.912 8.161 8.091 1.00 94.62 101 ASP A C 1
ATOM 785 O O . ASP A 1 101 ? -15.436 8.867 7.218 1.00 94.62 101 ASP A O 1
ATOM 789 N N . GLY A 1 102 ? -15.592 7.208 8.734 1.00 94.75 102 GLY A N 1
ATOM 790 C CA . GLY A 1 102 ? -16.986 6.851 8.502 1.00 94.75 102 GLY A CA 1
ATOM 791 C C . GLY A 1 102 ? -17.211 6.039 7.227 1.00 94.75 102 GLY A C 1
ATOM 792 O O . GLY A 1 102 ? -18.316 6.092 6.665 1.00 94.75 102 GLY A O 1
ATOM 793 N N . ASN A 1 103 ? -16.187 5.344 6.728 1.00 92.69 103 ASN A N 1
ATOM 794 C CA . ASN A 1 103 ? -16.248 4.564 5.494 1.00 92.69 103 ASN A CA 1
ATOM 795 C C . ASN A 1 103 ? -16.855 3.156 5.679 1.00 92.69 103 ASN A C 1
ATOM 797 O O . ASN A 1 103 ? -17.155 2.480 4.687 1.00 92.69 103 ASN A O 1
ATOM 801 N N . GLY A 1 104 ? -17.125 2.750 6.924 1.00 94.25 104 GLY A N 1
ATOM 802 C CA . GLY A 1 104 ? -17.721 1.469 7.296 1.00 94.25 104 GLY A CA 1
ATOM 803 C C . GLY A 1 104 ? -16.718 0.400 7.732 1.00 94.25 104 GLY A C 1
ATOM 804 O O . GLY A 1 104 ? -17.151 -0.721 8.023 1.00 94.25 104 GLY A O 1
ATOM 805 N N . TYR A 1 105 ? -15.425 0.720 7.791 1.00 95.38 105 TYR A N 1
ATOM 806 C CA . TYR A 1 105 ? -14.355 -0.178 8.207 1.00 95.38 105 TYR A CA 1
ATOM 807 C C . TYR A 1 105 ? -13.608 0.418 9.401 1.00 95.38 105 TYR A C 1
ATOM 809 O O . TYR A 1 105 ? -13.217 1.573 9.401 1.00 95.38 105 TYR A O 1
ATOM 817 N N . ILE A 1 106 ? -13.447 -0.383 10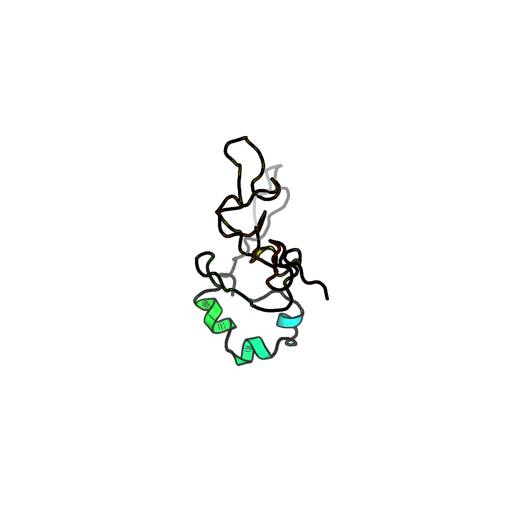.451 1.00 95.25 106 ILE A N 1
ATOM 818 C CA . ILE A 1 106 ? -12.767 0.037 11.682 1.00 95.25 106 ILE A CA 1
ATOM 819 C C . ILE A 1 106 ? -11.258 -0.158 11.515 1.00 95.25 106 ILE A C 1
ATOM 821 O O . ILE A 1 106 ? -10.853 -1.244 11.083 1.00 95.25 106 ILE A O 1
ATOM 825 N N . ASP A 1 107 ? -10.472 0.847 11.920 1.00 93.44 107 ASP A N 1
ATOM 826 C CA . ASP A 1 107 ? -9.003 0.845 11.939 1.00 93.44 107 ASP A CA 1
ATOM 827 C C . ASP A 1 107 ? -8.367 0.428 10.580 1.00 93.44 107 ASP A C 1
ATOM 829 O O . ASP A 1 107 ? -7.365 -0.290 10.542 1.00 93.44 107 ASP A O 1
ATOM 833 N N . ASP A 1 108 ? -8.930 0.847 9.435 1.00 95.38 108 ASP A N 1
ATOM 834 C CA . ASP A 1 108 ? -8.525 0.416 8.080 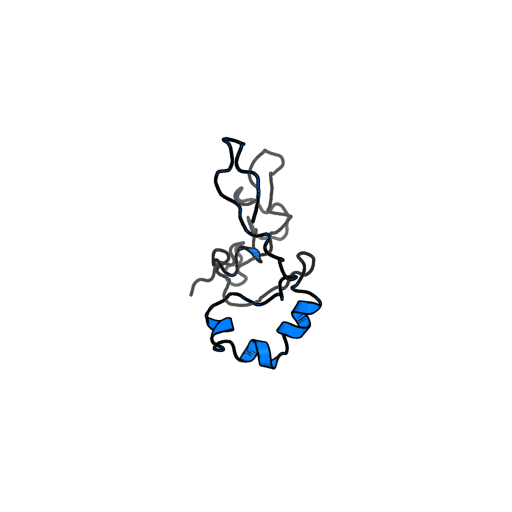1.00 95.38 108 ASP A CA 1
ATOM 835 C C . ASP A 1 108 ? -7.278 1.130 7.509 1.00 95.38 108 ASP A C 1
ATOM 837 O O . ASP A 1 108 ? -7.218 1.578 6.361 1.00 95.38 108 ASP A O 1
ATOM 841 N N . VAL A 1 109 ? -6.216 1.189 8.316 1.00 96.19 109 VAL A N 1
ATOM 842 C CA . VAL A 1 109 ? -4.993 1.981 8.079 1.00 96.19 109 VAL A CA 1
ATOM 843 C C . VAL A 1 109 ? -4.351 1.726 6.715 1.00 96.19 109 VAL A C 1
ATOM 845 O O . VAL A 1 109 ? -3.864 2.664 6.085 1.00 96.19 109 VAL A O 1
ATOM 848 N N . HIS A 1 110 ? -4.331 0.476 6.257 1.00 95.00 110 HIS A N 1
ATOM 849 C CA . HIS A 1 110 ? -3.671 0.065 5.011 1.00 95.00 110 HIS A CA 1
ATOM 850 C C . HIS A 1 110 ? -4.647 -0.381 3.918 1.00 95.00 110 HIS A C 1
ATOM 852 O O . HIS A 1 110 ? -4.221 -0.812 2.843 1.00 95.00 110 HIS A O 1
ATOM 858 N N . GLY A 1 111 ? -5.950 -0.269 4.175 1.00 94.19 111 GLY A N 1
ATOM 859 C CA . GLY A 1 111 ? -7.014 -0.788 3.328 1.00 94.19 111 GLY A CA 1
ATOM 860 C C . GLY A 1 111 ? -7.830 -1.871 4.026 1.00 94.19 111 GLY A C 1
ATOM 861 O O . GLY A 1 111 ? -7.830 -1.990 5.246 1.00 94.19 111 GLY A O 1
ATOM 862 N N . ILE A 1 112 ? -8.545 -2.664 3.229 1.00 94.00 112 ILE A N 1
ATOM 863 C CA . ILE A 1 112 ? -9.583 -3.570 3.724 1.00 94.00 112 ILE A CA 1
ATOM 864 C C . ILE A 1 112 ? -9.389 -4.993 3.209 1.00 94.00 112 ILE A C 1
ATOM 866 O O . ILE A 1 112 ? -8.926 -5.209 2.088 1.00 94.00 112 ILE A O 1
ATOM 870 N N . ASN A 1 113 ? -9.873 -5.963 3.977 1.00 91.81 113 ASN A N 1
ATOM 871 C CA . ASN A 1 113 ? -10.174 -7.294 3.471 1.00 91.81 113 ASN A CA 1
ATOM 872 C C . ASN A 1 113 ? -11.639 -7.339 3.027 1.00 91.81 113 ASN A C 1
ATOM 874 O O . ASN A 1 113 ? -12.572 -7.349 3.832 1.00 91.81 113 ASN A O 1
ATOM 878 N N . ALA A 1 114 ? -11.846 -7.377 1.711 1.00 87.56 114 ALA A N 1
ATOM 879 C CA . ALA A 1 114 ? -13.176 -7.357 1.109 1.00 87.56 114 ALA A CA 1
ATOM 880 C C . ALA A 1 114 ? -13.978 -8.659 1.316 1.00 87.56 114 ALA A C 1
ATOM 882 O O . ALA A 1 114 ? -15.190 -8.666 1.094 1.00 87.56 114 ALA A O 1
ATOM 883 N N . ILE A 1 115 ? -13.331 -9.758 1.722 1.00 86.56 115 ILE A N 1
ATOM 884 C CA . ILE A 1 115 ? -13.981 -11.053 1.977 1.00 86.56 115 ILE A CA 1
ATOM 885 C C . ILE A 1 115 ? -14.590 -11.071 3.380 1.00 86.56 115 ILE A C 1
ATOM 887 O O . ILE A 1 115 ? -15.745 -11.466 3.551 1.00 86.56 115 ILE A O 1
ATOM 891 N N . THR A 1 116 ? -13.819 -10.653 4.383 1.00 88.38 116 THR A N 1
ATOM 892 C CA . THR A 1 116 ? -14.243 -10.624 5.792 1.00 88.38 116 THR A CA 1
ATOM 893 C C . THR A 1 116 ? -14.957 -9.328 6.164 1.00 88.38 116 THR A C 1
ATOM 895 O O . THR A 1 116 ? -15.714 -9.311 7.134 1.00 88.38 116 THR A O 1
ATOM 898 N N . GLY A 1 117 ? -14.742 -8.257 5.397 1.00 88.88 117 GLY A N 1
ATOM 899 C CA . GLY A 1 117 ? -15.241 -6.920 5.697 1.00 88.88 117 GLY A CA 1
ATOM 900 C C . GLY A 1 117 ? -14.498 -6.241 6.852 1.00 88.88 117 GLY A C 1
ATOM 901 O O . GLY A 1 117 ? -15.110 -5.451 7.563 1.00 88.88 117 GLY A O 1
ATOM 902 N N . SER A 1 118 ? -13.222 -6.573 7.078 1.00 92.12 118 SER A N 1
ATOM 903 C CA . SER A 1 118 ? -12.378 -5.966 8.122 1.00 92.12 118 SER A CA 1
ATOM 904 C C . SER A 1 118 ? -11.407 -4.926 7.555 1.00 92.12 118 SER A C 1
ATOM 906 O O . SER A 1 118 ? -11.022 -5.022 6.393 1.00 92.12 118 SER A O 1
ATOM 908 N N . GLY A 1 119 ? -10.952 -3.986 8.392 1.00 92.38 119 GLY A N 1
ATOM 909 C CA . GLY A 1 119 ? -9.889 -3.014 8.082 1.00 92.38 119 GLY A CA 1
ATOM 910 C C . GLY A 1 119 ? -8.467 -3.594 8.080 1.00 92.38 119 GLY A C 1
ATOM 911 O O . GLY A 1 119 ? -7.498 -2.884 8.310 1.00 92.38 119 GLY A O 1
ATOM 912 N N . ASP A 1 120 ? -8.330 -4.902 7.865 1.00 93.44 120 ASP A N 1
ATOM 913 C CA . ASP A 1 120 ? -7.035 -5.585 7.871 1.00 93.44 120 ASP A CA 1
ATOM 914 C C . ASP A 1 120 ? -6.843 -6.325 6.543 1.00 93.44 120 ASP A C 1
ATOM 916 O O . ASP A 1 120 ? -7.481 -7.364 6.360 1.00 93.44 120 ASP A O 1
ATOM 920 N N . PRO A 1 121 ? -6.021 -5.799 5.612 1.00 93.19 121 PRO A N 1
ATOM 921 C CA . PRO A 1 121 ? -5.749 -6.412 4.318 1.00 93.19 121 PRO A CA 1
ATOM 922 C C . PRO A 1 121 ? -4.595 -7.429 4.359 1.00 93.19 121 PRO A C 1
ATOM 924 O O . PRO A 1 121 ? -4.112 -7.807 3.290 1.00 93.19 121 PRO A O 1
ATOM 927 N N . MET A 1 122 ? -4.116 -7.837 5.544 1.00 92.19 122 MET A N 1
ATOM 928 C CA . MET A 1 122 ? -3.042 -8.826 5.667 1.00 92.19 122 MET A CA 1
ATOM 929 C C . MET A 1 122 ? -3.384 -10.102 4.893 1.00 92.19 122 MET A C 1
ATOM 931 O O . MET A 1 122 ? -4.476 -10.656 5.047 1.00 92.19 122 MET A O 1
ATOM 935 N N . ASP A 1 123 ? -2.443 -10.564 4.068 1.00 86.06 123 ASP A N 1
ATOM 936 C CA . ASP A 1 123 ? -2.605 -11.815 3.326 1.00 86.06 123 ASP A CA 1
ATOM 937 C C . ASP A 1 123 ? -2.602 -13.013 4.285 1.00 86.06 123 ASP A C 1
ATOM 939 O O . ASP A 1 123 ? -1.823 -13.078 5.239 1.00 86.06 123 ASP A O 1
ATOM 943 N N . ASP A 1 124 ? -3.496 -13.965 4.034 1.00 80.38 124 ASP A N 1
ATOM 944 C CA . ASP A 1 124 ? -3.736 -15.131 4.884 1.00 80.38 124 ASP A CA 1
ATOM 945 C C . ASP A 1 124 ? -3.163 -16.442 4.309 1.00 80.38 124 ASP A C 1
ATOM 947 O O . ASP A 1 124 ? -3.437 -17.518 4.856 1.00 80.38 124 ASP A O 1
ATOM 951 N N . ASN A 1 125 ? -2.353 -16.361 3.240 1.00 66.69 125 ASN A N 1
ATOM 952 C CA . ASN A 1 125 ? -1.855 -17.507 2.461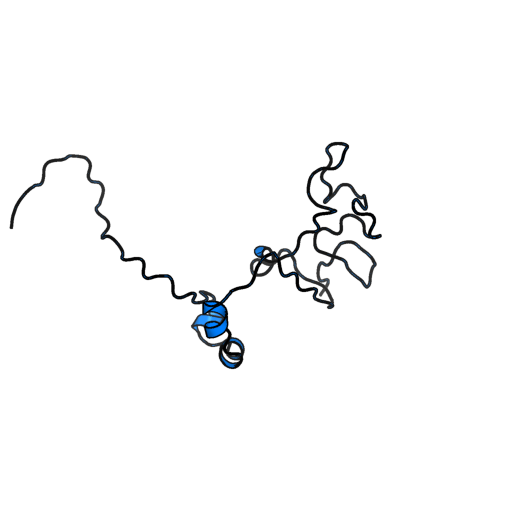 1.00 66.69 125 ASN A CA 1
ATOM 953 C C . ASN A 1 125 ? -0.332 -17.703 2.458 1.00 66.69 125 ASN A C 1
ATOM 955 O O . ASN A 1 125 ? 0.433 -16.721 2.531 1.00 66.69 125 ASN A O 1
#

Foldseek 3Di:
DDDDDDDPDDPDDDDPDPPDPPLPQDPDPCSVVCVPVVCVVVVVSVVVVVPPDDLVDDDDDDDQFDPCVDPVRVVVFAFDPQQQDADPVGDGSQPPQDRRNPPQEGSLGRHARPVVGHSHRHHPD

Secondary structure (DSSP, 8-state):
-------S--------------------HHHHTT--HHHHHTTHHHHHTT-S--TT------SS---TT-TTTGGG----SSSSSB-TTS-BTTSSSS-SS-SS-TT-TT--BTTTTBS------

Radius of gyration: 23.95 Å; chains: 1; bounding box: 76×38×44 Å

InterPro domains:
  IPR000209 Peptidase S8/S53 domain [PF00082] (55-99)
  IPR023827 Peptidase S8, subtilisin, Asp-active site [PS00136] (59-70)
  IPR036852 Peptidase S8/S53 domain superfamily [G3DSA:3.40.50.200] (20-125)
  IPR036852 Peptidase S8/S53 domain superfamily [SSF52743] (7-93)